Protein AF-A0A5C6M1Y0-F1 (afdb_monomer)

pLDDT: mean 71.86, std 9.77, range [51.16, 90.88]

Secondary structure (DSSP, 8-state):
-HHHHHHHHHHHHHHHHS-S-HHHHHHHHHHHHHHHHHHHHHHHHHHHHHHHHHHHHHHTTSHHHHHHHHHHHHHHHHHHHHHHH--HHHHHHHHHHHHHHHHHHHHHHHHH-EEETTEEEEEEETTEEE-HHHH--

InterPro domains:
  IPR001182 Probable peptidoglycan glycosyltransferase FtsW/RodA [PF01098] (35-137)
  IPR001182 Probable peptidoglycan glycosyltransferase FtsW/RodA [PTHR30474] (39-137)

Mean predicted aligned error: 15.36 Å

Sequence (137 aa):
MESRAEIDALKNVSRHLDGPPSSRMEDEIFSRKPVYTIALLVMMGFLLVSGAFNIYSASGGDSIFTSHMKHMCLGLMAFFMLSMVVQPKHLNASTYWLYGAICILLVTVLVIGHIGGGSRRWITFGPLNGQPSELAK

Structure (mmCIF, N/CA/C/O backbone):
data_AF-A0A5C6M1Y0-F1
#
_entry.id   AF-A0A5C6M1Y0-F1
#
loop_
_atom_site.group_PDB
_atom_site.id
_atom_site.type_symbol
_atom_site.label_atom_id
_atom_site.label_alt_id
_atom_site.label_comp_id
_atom_site.label_asym_id
_atom_site.label_entity_id
_atom_site.label_seq_id
_atom_site.pdbx_PDB_ins_code
_atom_site.Cartn_x
_atom_site.Cartn_y
_atom_site.Cartn_z
_atom_site.occupancy
_atom_site.B_iso_or_equiv
_atom_site.auth_seq_id
_atom_site.auth_comp_id
_atom_site.auth_asym_id
_atom_site.auth_atom_id
_atom_site.pdbx_PDB_model_num
ATOM 1 N N . MET A 1 1 ? -15.225 -8.479 68.325 1.00 61.47 1 MET A N 1
ATOM 2 C CA . MET A 1 1 ? -14.490 -7.397 67.625 1.00 61.47 1 MET A CA 1
ATOM 3 C C . MET A 1 1 ? -13.468 -7.950 66.632 1.00 61.47 1 MET A C 1
ATOM 5 O O . MET A 1 1 ? -13.290 -7.332 65.594 1.00 61.47 1 MET A O 1
ATOM 9 N N . GLU A 1 2 ? -12.885 -9.129 66.879 1.00 65.38 2 GLU A N 1
ATOM 10 C CA . GLU A 1 2 ? -11.884 -9.772 66.001 1.00 65.38 2 GLU A CA 1
ATOM 11 C C . GLU A 1 2 ? -12.388 -10.102 64.586 1.00 65.38 2 GLU A C 1
ATOM 13 O O . GLU A 1 2 ? -11.687 -9.847 63.614 1.00 65.38 2 GLU A O 1
ATOM 18 N N . SER A 1 3 ? -13.649 -10.526 64.441 1.00 78.62 3 SER A N 1
ATOM 19 C CA . SER A 1 3 ? -14.235 -10.872 63.133 1.00 78.62 3 SER A CA 1
ATOM 20 C C . SER A 1 3 ? -14.212 -9.728 62.102 1.00 78.62 3 SER A C 1
ATOM 22 O O . SER A 1 3 ? -14.092 -9.983 60.908 1.00 78.62 3 SER A O 1
ATOM 24 N N . ARG A 1 4 ? -14.279 -8.457 62.529 1.00 82.06 4 ARG A N 1
ATOM 25 C CA . ARG A 1 4 ? -14.207 -7.318 61.594 1.00 82.06 4 ARG A CA 1
ATOM 26 C C . ARG A 1 4 ? -12.781 -7.047 61.110 1.00 82.06 4 ARG A C 1
ATOM 28 O O . ARG A 1 4 ? -12.605 -6.732 59.940 1.00 82.06 4 ARG A O 1
ATOM 35 N N . ALA A 1 5 ? -11.788 -7.216 61.982 1.00 85.62 5 ALA A N 1
ATOM 36 C CA . ALA A 1 5 ? -10.380 -7.055 61.623 1.00 85.62 5 ALA A CA 1
ATOM 37 C C . ALA A 1 5 ? -9.918 -8.143 60.641 1.00 85.62 5 ALA A C 1
ATOM 39 O O . ALA A 1 5 ? -9.173 -7.859 59.707 1.00 85.62 5 ALA A O 1
ATOM 40 N N . GLU A 1 6 ? -10.414 -9.368 60.808 1.00 84.62 6 GLU A N 1
ATOM 41 C CA . GLU A 1 6 ? -10.124 -10.478 59.901 1.00 84.62 6 GLU A CA 1
ATOM 42 C C . GLU A 1 6 ? -10.764 -10.270 58.518 1.00 84.62 6 GLU A C 1
ATOM 44 O O . GLU A 1 6 ? -10.108 -10.444 57.494 1.00 84.62 6 GLU A O 1
ATOM 49 N N . ILE A 1 7 ? -12.013 -9.793 58.470 1.00 84.31 7 ILE A N 1
ATOM 50 C CA . ILE A 1 7 ? -12.701 -9.468 57.209 1.00 84.31 7 ILE A CA 1
ATOM 51 C C . ILE A 1 7 ? -11.989 -8.338 56.451 1.00 84.31 7 ILE A C 1
ATOM 53 O O . ILE A 1 7 ? -11.862 -8.406 55.225 1.00 84.31 7 ILE A O 1
ATOM 57 N N . ASP A 1 8 ? -11.500 -7.316 57.153 1.00 88.75 8 ASP A N 1
ATOM 58 C CA . ASP A 1 8 ? -10.752 -6.225 56.523 1.00 88.75 8 ASP A CA 1
ATOM 59 C C . ASP A 1 8 ? -9.370 -6.681 56.036 1.00 88.75 8 ASP A C 1
ATOM 61 O O . ASP A 1 8 ? -8.943 -6.286 54.946 1.00 88.75 8 ASP A O 1
ATOM 65 N N . ALA A 1 9 ? -8.706 -7.581 56.769 1.00 86.75 9 ALA A N 1
ATOM 66 C CA . ALA A 1 9 ? -7.466 -8.212 56.323 1.00 86.75 9 ALA A CA 1
ATOM 67 C C . ALA A 1 9 ? -7.687 -9.041 55.046 1.00 86.75 9 ALA A C 1
ATOM 69 O O . ALA A 1 9 ? -6.939 -8.892 54.079 1.00 86.75 9 ALA A O 1
ATOM 70 N N . LEU A 1 10 ? -8.761 -9.836 54.990 1.00 82.31 10 LEU A N 1
ATOM 71 C CA . LEU A 1 10 ? -9.116 -10.635 53.814 1.00 82.31 10 LEU A CA 1
ATOM 72 C C . LEU A 1 10 ? -9.464 -9.767 52.599 1.00 82.31 10 LEU A C 1
ATOM 74 O O . LEU A 1 10 ? -9.024 -10.068 51.491 1.00 82.31 10 LEU A O 1
ATOM 78 N N . LYS A 1 11 ? -10.180 -8.651 52.784 1.00 81.50 11 LYS A N 1
ATOM 79 C CA . LYS A 1 11 ? -10.458 -7.691 51.700 1.00 81.50 11 LYS A CA 1
ATOM 80 C C . LYS A 1 11 ? -9.201 -7.015 51.169 1.00 81.50 11 LYS A C 1
ATOM 82 O O . LYS A 1 11 ? -9.123 -6.739 49.974 1.00 81.50 11 LYS A O 1
ATOM 87 N N . ASN A 1 12 ? -8.241 -6.711 52.036 1.00 84.62 12 ASN A N 1
ATOM 88 C CA . ASN A 1 12 ? -6.993 -6.078 51.622 1.00 84.62 12 ASN A CA 1
ATOM 89 C C . ASN A 1 12 ? -6.091 -7.050 50.844 1.00 84.62 12 ASN A C 1
ATOM 91 O O . ASN A 1 12 ? -5.465 -6.654 49.861 1.00 84.62 12 ASN A O 1
ATOM 95 N N . VAL A 1 13 ? -6.079 -8.326 51.248 1.00 80.38 13 VAL A N 1
ATOM 96 C CA . VAL A 1 13 ? -5.369 -9.405 50.547 1.00 80.38 13 VAL A CA 1
ATOM 97 C C . VAL A 1 13 ? -6.033 -9.722 49.205 1.00 80.38 13 VAL A C 1
ATOM 99 O O . VAL A 1 13 ? -5.331 -9.771 48.200 1.00 80.38 13 VAL A O 1
ATOM 102 N N . SER A 1 14 ? -7.367 -9.848 49.142 1.00 80.25 14 SER A N 1
ATOM 103 C CA . SER A 1 14 ? -8.081 -10.063 47.868 1.00 80.25 14 SER A CA 1
ATOM 104 C C . SER A 1 14 ? -7.796 -8.938 46.878 1.00 80.25 14 SER A C 1
ATOM 106 O O . SER A 1 14 ? -7.465 -9.215 45.735 1.00 80.25 14 SER A O 1
ATOM 108 N N . ARG A 1 15 ? -7.796 -7.679 47.330 1.00 77.19 15 ARG A N 1
ATOM 109 C CA . ARG A 1 15 ? -7.513 -6.519 46.472 1.00 77.19 15 ARG A CA 1
ATOM 110 C C . ARG A 1 15 ? -6.082 -6.493 45.914 1.00 77.19 15 ARG A C 1
ATOM 112 O O . ARG A 1 15 ? -5.844 -5.815 44.925 1.00 77.19 15 ARG A O 1
ATOM 119 N N . HIS A 1 16 ? -5.136 -7.185 46.552 1.00 73.81 16 HIS A N 1
ATOM 120 C CA . HIS A 1 16 ? -3.772 -7.363 46.037 1.00 73.81 16 HIS A CA 1
ATOM 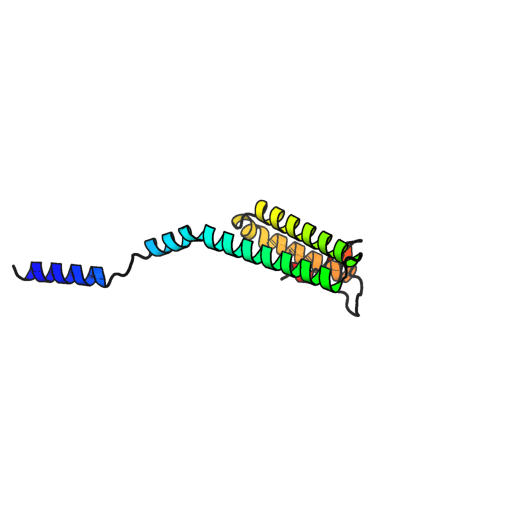121 C C . HIS A 1 16 ? -3.641 -8.566 45.089 1.00 73.81 16 HIS A C 1
ATOM 123 O O . HIS A 1 16 ? -2.722 -8.588 44.274 1.00 73.81 16 HIS A O 1
ATOM 129 N N . LEU A 1 17 ? -4.526 -9.563 45.207 1.00 75.00 17 LEU A N 1
ATOM 130 C CA . LEU A 1 17 ? -4.586 -10.731 44.318 1.00 75.00 17 LEU A CA 1
ATOM 131 C C . LEU A 1 17 ? -5.401 -10.450 43.052 1.00 75.00 17 LEU A C 1
ATOM 133 O O . LEU A 1 17 ? -5.121 -11.018 41.996 1.00 75.00 17 LEU A O 1
ATOM 137 N N . ASP A 1 18 ? -6.372 -9.545 43.152 1.00 77.25 18 ASP A N 1
ATOM 138 C CA . ASP A 1 18 ? -7.074 -8.965 42.021 1.00 77.25 18 ASP A CA 1
ATOM 139 C C . ASP A 1 18 ? -6.084 -8.048 41.286 1.00 77.25 18 ASP A C 1
ATOM 141 O O . ASP A 1 18 ? -5.865 -6.894 41.659 1.00 77.25 18 ASP A O 1
ATOM 145 N N . GLY A 1 19 ? -5.413 -8.600 40.270 1.00 71.94 19 GLY A N 1
ATOM 146 C CA . GLY A 1 19 ? -4.530 -7.855 39.372 1.00 71.94 19 GLY A CA 1
ATOM 147 C C . GLY A 1 19 ? -5.225 -6.639 38.735 1.00 71.94 19 GLY A C 1
ATOM 148 O O . GLY A 1 19 ? -6.426 -6.427 38.919 1.00 71.94 19 GLY A O 1
ATOM 149 N N . PRO A 1 20 ? -4.494 -5.804 37.972 1.00 72.50 20 PRO A N 1
ATOM 150 C CA . PRO A 1 20 ? -5.079 -4.610 37.373 1.00 72.50 20 PRO A CA 1
ATOM 151 C C . PRO A 1 20 ? -6.355 -4.978 36.598 1.00 72.50 20 PRO A C 1
ATOM 153 O O . PRO A 1 20 ? -6.352 -5.968 35.861 1.00 72.50 20 PRO A O 1
ATOM 156 N N . PRO A 1 21 ? -7.449 -4.212 36.767 1.00 77.81 21 PRO A N 1
ATOM 157 C CA . PRO A 1 21 ? -8.726 -4.546 36.154 1.00 77.81 21 PRO A CA 1
ATOM 158 C C . PRO A 1 21 ? -8.545 -4.671 34.641 1.00 77.81 21 PRO A C 1
ATOM 160 O O . PRO A 1 21 ? -7.908 -3.815 34.024 1.00 77.81 21 PRO A O 1
ATOM 163 N N . SER A 1 22 ? -9.088 -5.737 34.049 1.00 77.19 22 SER A N 1
ATOM 164 C CA . SER A 1 22 ? -8.912 -6.070 32.627 1.00 77.19 22 SER A CA 1
ATOM 165 C C . SER A 1 22 ? -9.249 -4.907 31.689 1.00 77.19 22 SER A C 1
ATOM 167 O O . SER A 1 22 ? -8.549 -4.706 30.700 1.00 77.19 22 SER A O 1
ATOM 169 N N . SER A 1 23 ? -10.230 -4.074 32.049 1.00 76.25 23 SER A N 1
ATOM 170 C CA . SER A 1 23 ? -10.599 -2.855 31.318 1.00 76.25 23 SER A CA 1
ATOM 171 C C . SER A 1 23 ? -9.438 -1.864 31.157 1.00 76.25 23 SER A C 1
ATOM 173 O O . SER A 1 23 ? -9.272 -1.262 30.104 1.00 76.25 23 SER A O 1
ATOM 175 N N . ARG A 1 24 ? -8.566 -1.745 32.166 1.00 75.81 24 ARG A N 1
ATOM 176 C CA . ARG A 1 24 ? -7.414 -0.832 32.147 1.00 75.81 24 ARG A CA 1
ATOM 177 C C . ARG A 1 24 ? -6.343 -1.275 31.146 1.00 75.81 24 ARG A C 1
ATOM 179 O O . ARG A 1 24 ? -5.619 -0.436 30.619 1.00 75.81 24 ARG A O 1
ATOM 186 N N . MET A 1 25 ? -6.250 -2.579 30.872 1.00 71.62 25 MET A N 1
ATOM 187 C CA . MET A 1 25 ? -5.353 -3.115 29.843 1.00 71.62 25 MET A CA 1
ATOM 188 C C . MET A 1 25 ? -5.884 -2.839 28.432 1.00 71.62 25 MET A C 1
ATOM 190 O O . MET A 1 25 ? -5.107 -2.492 27.544 1.00 71.62 25 MET A O 1
ATOM 194 N N . GLU A 1 26 ? -7.199 -2.943 28.222 1.00 73.69 26 GLU A N 1
ATOM 195 C CA . GLU A 1 26 ? -7.833 -2.601 26.941 1.00 73.69 26 GLU A CA 1
ATOM 196 C C . GLU A 1 26 ? -7.629 -1.117 26.594 1.00 73.69 26 GLU A C 1
ATOM 198 O O . GLU A 1 26 ? -7.300 -0.790 25.448 1.00 73.69 26 GLU A O 1
ATOM 203 N N . ASP A 1 27 ? -7.716 -0.238 27.597 1.00 73.38 27 ASP A N 1
ATOM 204 C CA . ASP A 1 27 ? -7.481 1.201 27.459 1.00 73.38 27 ASP A CA 1
ATOM 205 C C . ASP A 1 27 ? -6.025 1.527 27.090 1.00 73.38 27 ASP A C 1
ATOM 207 O O . ASP A 1 27 ? -5.776 2.352 26.207 1.00 73.38 27 ASP A O 1
ATOM 211 N N . GLU A 1 28 ? -5.043 0.860 27.708 1.00 71.62 28 GLU A N 1
ATOM 212 C CA . GLU A 1 28 ? -3.629 1.045 27.354 1.00 71.62 28 GLU A CA 1
ATOM 213 C C . GLU A 1 28 ? -3.322 0.579 25.927 1.00 71.62 28 GLU A C 1
ATOM 215 O O . GLU A 1 28 ? -2.618 1.271 25.183 1.00 71.62 28 GLU A O 1
ATOM 220 N N . ILE A 1 29 ? -3.873 -0.566 25.514 1.00 68.56 29 ILE A N 1
ATOM 221 C CA . ILE 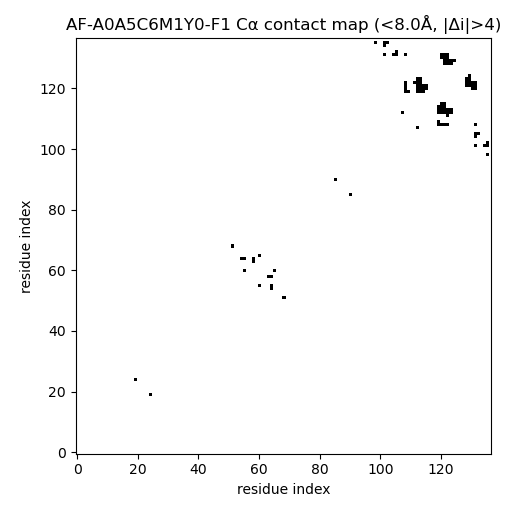A 1 29 ? -3.704 -1.090 24.154 1.00 68.56 29 ILE A CA 1
ATOM 222 C C . ILE A 1 29 ? -4.339 -0.133 23.140 1.00 68.56 29 ILE A C 1
ATOM 224 O O . ILE A 1 29 ? -3.724 0.178 22.117 1.00 68.56 29 ILE A O 1
ATOM 228 N N . PHE A 1 30 ? -5.547 0.368 23.416 1.00 67.00 30 PHE A N 1
ATOM 229 C CA . PHE A 1 30 ? -6.244 1.303 22.535 1.00 67.00 30 PHE A CA 1
ATOM 230 C C . PHE A 1 30 ? -5.524 2.654 22.442 1.00 67.00 30 PHE A C 1
ATOM 232 O O . PHE A 1 30 ? -5.364 3.189 21.344 1.00 67.00 30 PHE A O 1
ATOM 239 N N . SER A 1 31 ? -5.015 3.155 23.567 1.00 72.69 31 SER A N 1
ATOM 240 C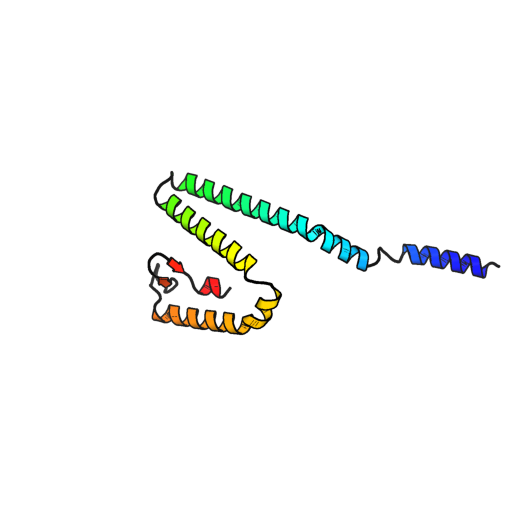 CA . SER A 1 31 ? -4.258 4.407 23.658 1.00 72.69 31 SER A CA 1
ATOM 241 C C . SER A 1 31 ? -2.931 4.359 22.885 1.00 72.69 31 SER A C 1
ATOM 243 O O . SER A 1 31 ? -2.509 5.360 22.305 1.00 72.69 31 SER A O 1
ATOM 245 N N . ARG A 1 32 ? -2.289 3.184 22.780 1.00 70.75 32 ARG A N 1
ATOM 246 C CA . ARG A 1 32 ? -1.021 3.005 22.043 1.00 70.75 32 ARG A CA 1
ATOM 247 C C . ARG A 1 32 ? -1.174 2.694 20.550 1.00 70.75 32 ARG A C 1
ATOM 249 O O . ARG A 1 32 ? -0.176 2.742 19.830 1.00 70.75 32 ARG A O 1
ATOM 256 N N . LYS A 1 33 ? -2.390 2.446 20.044 1.00 70.88 33 LYS A N 1
ATOM 257 C CA . LYS A 1 33 ? -2.669 2.251 18.602 1.00 70.88 33 LYS A CA 1
ATOM 258 C C . LYS A 1 33 ? -2.005 3.281 17.668 1.00 70.88 33 LYS A C 1
ATOM 260 O O . LYS A 1 33 ? -1.421 2.848 16.668 1.00 70.88 33 LYS A O 1
ATOM 265 N N . PRO A 1 34 ? -2.027 4.603 17.944 1.00 77.88 34 PRO A N 1
ATOM 266 C CA . PRO A 1 34 ? -1.352 5.577 17.085 1.00 77.88 34 PRO A CA 1
ATOM 267 C C . PRO A 1 34 ? 0.170 5.388 17.046 1.00 77.88 34 PRO A C 1
ATOM 269 O O . PRO A 1 34 ? 0.765 5.531 15.983 1.00 77.88 34 PRO A O 1
ATOM 272 N N . VAL A 1 35 ? 0.802 4.993 18.156 1.00 82.38 35 VAL A N 1
ATOM 273 C CA . VAL A 1 35 ? 2.261 4.799 18.227 1.00 82.38 35 VAL A CA 1
ATOM 274 C C . VAL A 1 35 ? 2.703 3.630 17.349 1.00 82.38 35 VAL A C 1
ATOM 276 O O . VAL A 1 35 ? 3.639 3.775 16.565 1.00 82.38 35 VAL A O 1
ATOM 279 N N . TYR A 1 36 ? 2.001 2.495 17.415 1.00 80.69 36 TYR A N 1
ATOM 280 C CA . TYR A 1 36 ? 2.297 1.347 16.552 1.00 80.69 36 TYR A CA 1
ATOM 281 C C . TYR A 1 36 ? 2.056 1.662 15.074 1.00 80.69 36 TYR A C 1
ATOM 283 O O . TYR A 1 36 ? 2.850 1.274 14.223 1.00 80.69 36 TYR A O 1
ATOM 291 N N . THR A 1 37 ? 1.000 2.418 14.768 1.00 82.00 37 THR A N 1
ATOM 292 C CA . THR A 1 37 ? 0.696 2.840 13.394 1.00 82.00 37 THR A CA 1
ATOM 293 C C . THR A 1 37 ? 1.811 3.720 12.827 1.00 82.00 37 THR A C 1
ATOM 295 O O . THR A 1 37 ? 2.291 3.476 11.722 1.00 82.00 37 THR A O 1
ATOM 298 N N . ILE A 1 38 ? 2.278 4.705 13.599 1.00 85.50 38 ILE A N 1
ATOM 299 C CA . ILE A 1 38 ? 3.383 5.586 13.199 1.00 85.50 38 ILE A CA 1
ATOM 300 C C . ILE A 1 38 ? 4.678 4.783 13.028 1.00 85.50 38 ILE A C 1
ATOM 302 O O . ILE A 1 38 ? 5.365 4.949 12.022 1.00 85.50 38 ILE A O 1
ATOM 306 N N . ALA A 1 39 ? 4.991 3.871 13.953 1.00 87.19 39 ALA A N 1
ATOM 307 C CA . ALA A 1 39 ? 6.182 3.027 13.863 1.00 87.19 39 ALA A CA 1
ATOM 308 C C . ALA A 1 39 ? 6.194 2.158 12.591 1.00 87.19 39 ALA A C 1
ATOM 310 O O . ALA A 1 39 ? 7.215 2.080 11.906 1.00 87.19 39 ALA A O 1
ATOM 311 N N . LEU A 1 40 ? 5.053 1.558 12.231 1.00 85.12 40 LEU A N 1
ATOM 312 C CA . LEU A 1 40 ? 4.913 0.764 11.007 1.00 85.12 40 LEU A CA 1
ATOM 313 C C . LEU A 1 40 ? 5.084 1.614 9.741 1.00 85.12 40 LEU A C 1
ATOM 315 O O . LEU A 1 40 ? 5.771 1.190 8.814 1.00 85.12 40 LEU A O 1
ATOM 319 N N . LEU A 1 41 ? 4.512 2.822 9.705 1.00 86.19 41 LEU A N 1
ATOM 320 C CA . LEU A 1 41 ? 4.671 3.739 8.571 1.00 86.19 41 LEU A CA 1
ATOM 321 C C . LEU A 1 41 ? 6.126 4.188 8.392 1.00 86.19 41 LEU A C 1
ATOM 323 O O . LEU A 1 41 ? 6.612 4.259 7.264 1.00 86.19 41 LEU A O 1
ATOM 327 N N . VAL A 1 42 ? 6.842 4.439 9.491 1.00 88.88 42 VAL A N 1
ATOM 328 C CA . VAL A 1 42 ? 8.269 4.788 9.455 1.00 88.88 42 VAL A CA 1
ATOM 329 C C . VAL A 1 42 ? 9.107 3.622 8.928 1.00 88.88 42 VAL A C 1
ATOM 331 O O . VAL A 1 42 ? 9.935 3.827 8.040 1.00 88.88 42 VAL A O 1
ATOM 334 N N . MET A 1 43 ? 8.871 2.392 9.403 1.00 87.00 43 MET A N 1
ATOM 335 C CA . MET A 1 43 ? 9.552 1.206 8.867 1.00 87.00 43 MET A CA 1
ATOM 336 C C . MET A 1 43 ? 9.260 0.996 7.379 1.00 87.00 43 MET A C 1
ATOM 338 O O . MET A 1 43 ? 10.182 0.726 6.610 1.00 87.00 43 MET A O 1
ATOM 342 N N . MET A 1 44 ? 8.004 1.158 6.957 1.00 86.69 44 MET A N 1
ATOM 343 C CA . MET A 1 44 ? 7.614 1.066 5.549 1.00 86.69 44 MET A CA 1
ATOM 344 C C . MET A 1 44 ? 8.383 2.085 4.699 1.00 86.69 44 MET A C 1
ATOM 346 O O . MET A 1 44 ? 8.984 1.720 3.691 1.00 86.69 44 MET A O 1
ATOM 350 N N . GLY A 1 45 ? 8.421 3.352 5.124 1.00 87.06 45 GLY A N 1
ATOM 351 C CA . GLY A 1 45 ? 9.170 4.401 4.431 1.00 87.06 45 GLY A CA 1
ATOM 352 C C . GLY A 1 45 ? 10.661 4.079 4.319 1.00 87.06 45 GLY A C 1
ATOM 353 O O . GLY A 1 45 ? 11.247 4.225 3.247 1.00 87.06 45 GLY A O 1
ATOM 354 N N . PHE A 1 46 ? 11.265 3.562 5.390 1.00 90.88 46 PHE A N 1
ATOM 355 C CA . PHE A 1 46 ? 12.666 3.143 5.389 1.00 90.88 46 PHE A CA 1
ATOM 356 C C . PHE A 1 46 ? 12.946 2.012 4.385 1.00 90.88 46 PHE A C 1
ATOM 358 O O . PHE A 1 46 ? 13.931 2.063 3.643 1.00 90.88 46 PHE A O 1
ATOM 365 N N . LEU A 1 47 ? 12.069 1.007 4.309 1.00 87.94 47 LEU A N 1
ATOM 366 C CA . LEU A 1 47 ? 12.187 -0.091 3.344 1.00 87.94 47 LEU A CA 1
ATOM 367 C C . LEU A 1 47 ? 12.042 0.394 1.895 1.00 87.94 47 LEU A C 1
ATOM 369 O O . LEU A 1 47 ? 12.793 -0.042 1.026 1.00 87.94 47 LEU A O 1
ATOM 373 N N . LEU A 1 48 ? 11.132 1.336 1.633 1.00 86.06 48 LEU A N 1
ATOM 374 C CA . LEU A 1 48 ? 10.961 1.917 0.297 1.00 86.06 48 LEU A CA 1
ATOM 375 C C . LEU A 1 48 ? 12.203 2.700 -0.146 1.00 86.06 48 LEU A C 1
ATOM 377 O O . LEU A 1 48 ? 12.670 2.530 -1.270 1.00 86.06 48 LEU A O 1
ATOM 381 N N . VAL A 1 49 ? 12.769 3.525 0.739 1.00 86.19 49 VAL A N 1
ATOM 382 C CA . VAL A 1 49 ? 13.969 4.320 0.433 1.00 86.19 49 VAL A CA 1
ATOM 383 C C . VAL A 1 49 ? 15.192 3.424 0.245 1.00 86.19 49 VAL A C 1
ATOM 385 O O . VAL A 1 49 ? 15.926 3.590 -0.728 1.00 86.19 49 VAL A O 1
ATOM 388 N N . SER A 1 50 ? 15.402 2.447 1.129 1.00 85.25 50 SER A N 1
ATOM 389 C CA . SER A 1 50 ? 16.518 1.500 0.997 1.00 85.25 50 SER A CA 1
ATOM 390 C C . SER A 1 50 ? 16.391 0.623 -0.256 1.00 85.25 50 SER A C 1
ATOM 392 O O . SER A 1 50 ? 17.383 0.410 -0.953 1.00 85.25 50 SER A O 1
ATOM 394 N N . GLY A 1 51 ? 15.178 0.190 -0.611 1.00 80.19 51 GLY A N 1
ATOM 395 C CA . GLY A 1 51 ? 14.903 -0.517 -1.863 1.00 80.19 51 GLY A CA 1
ATOM 396 C C . GLY A 1 51 ? 15.172 0.339 -3.104 1.00 80.19 51 GLY A C 1
ATOM 397 O O . GLY A 1 51 ? 15.837 -0.119 -4.035 1.00 80.19 51 GLY A O 1
ATOM 398 N N . ALA A 1 52 ? 14.733 1.601 -3.104 1.00 80.00 52 ALA A N 1
ATOM 399 C CA . ALA A 1 52 ? 15.003 2.539 -4.193 1.00 80.00 52 ALA A CA 1
ATOM 400 C C . ALA A 1 52 ? 16.507 2.814 -4.357 1.00 80.00 52 ALA A C 1
ATOM 402 O O . ALA A 1 52 ? 17.003 2.851 -5.483 1.00 80.00 52 ALA A O 1
ATOM 403 N N . PHE A 1 53 ? 17.244 2.941 -3.250 1.00 82.12 53 PHE A N 1
ATOM 404 C CA . PHE A 1 53 ? 18.697 3.108 -3.264 1.00 82.12 53 PHE A CA 1
ATOM 405 C C . PHE A 1 53 ? 19.415 1.874 -3.825 1.00 82.12 53 PHE A C 1
ATOM 407 O O . PHE A 1 53 ? 20.341 2.004 -4.622 1.00 82.12 53 PHE A O 1
ATOM 414 N N . ASN A 1 54 ? 18.956 0.672 -3.469 1.00 82.81 54 ASN A N 1
ATOM 415 C CA . ASN A 1 54 ? 19.509 -0.575 -3.992 1.00 82.81 54 ASN A CA 1
ATOM 416 C C . ASN A 1 54 ? 19.318 -0.684 -5.516 1.00 82.81 54 ASN A C 1
ATOM 418 O O . ASN A 1 54 ? 20.261 -0.979 -6.245 1.00 82.81 54 ASN A O 1
ATOM 422 N N . ILE A 1 55 ? 18.126 -0.351 -6.022 1.00 77.81 55 ILE A N 1
ATOM 423 C CA . ILE A 1 55 ? 17.847 -0.345 -7.468 1.00 77.81 55 ILE A CA 1
ATOM 424 C C . ILE A 1 55 ? 18.653 0.742 -8.184 1.00 77.81 55 ILE A C 1
ATOM 426 O O . ILE A 1 55 ? 19.175 0.492 -9.268 1.00 77.81 55 ILE A O 1
ATOM 430 N N . TYR A 1 56 ? 18.785 1.932 -7.593 1.00 77.56 56 TYR A N 1
ATOM 431 C CA . TYR A 1 56 ? 19.631 2.994 -8.142 1.00 77.56 56 TYR A CA 1
ATOM 432 C C . TYR A 1 56 ? 21.091 2.537 -8.269 1.00 77.56 56 TYR A C 1
ATOM 434 O O . TYR A 1 56 ? 21.703 2.716 -9.319 1.00 77.56 56 TYR A O 1
ATOM 442 N N . SER A 1 57 ? 21.612 1.876 -7.232 1.00 75.50 57 SER A N 1
ATOM 443 C CA . SER A 1 57 ? 22.962 1.307 -7.213 1.00 75.50 57 SER A CA 1
ATOM 444 C C . SER A 1 57 ? 23.146 0.208 -8.269 1.00 75.50 57 SER A C 1
ATOM 446 O O . SER A 1 57 ? 24.136 0.204 -8.994 1.00 75.50 57 SER A O 1
ATOM 448 N N . ALA A 1 58 ? 22.169 -0.693 -8.413 1.00 70.94 58 ALA A N 1
ATOM 449 C CA . ALA A 1 58 ? 22.235 -1.811 -9.355 1.00 70.94 58 ALA A CA 1
ATOM 450 C C . ALA A 1 58 ? 22.015 -1.404 -10.824 1.00 70.94 58 ALA A C 1
ATOM 452 O O . ALA A 1 58 ? 22.557 -2.038 -11.725 1.00 70.94 58 ALA A O 1
ATOM 453 N N . SER A 1 59 ? 21.203 -0.373 -11.076 1.00 69.38 59 SER A N 1
ATOM 454 C CA . SER A 1 59 ? 20.816 0.057 -12.426 1.00 69.38 59 SER A CA 1
ATOM 455 C C . SER A 1 59 ? 21.622 1.250 -12.948 1.00 69.38 59 SER A C 1
ATOM 457 O O . SER A 1 59 ? 21.457 1.601 -14.113 1.00 69.38 59 SER A O 1
ATOM 459 N N . GLY A 1 60 ? 22.414 1.932 -12.116 1.00 64.81 60 GLY A N 1
ATOM 460 C CA . GLY A 1 60 ? 23.220 3.086 -12.535 1.00 64.81 60 GLY A CA 1
ATOM 461 C C . GLY A 1 60 ? 22.426 4.297 -13.055 1.00 64.81 60 GLY A C 1
ATOM 462 O O . GLY A 1 60 ? 23.015 5.179 -13.670 1.00 64.81 60 GLY A O 1
ATOM 463 N N . GLY A 1 61 ? 21.106 4.356 -12.827 1.00 61.19 61 GLY A N 1
ATOM 464 C CA . GLY A 1 61 ? 20.236 5.452 -13.287 1.00 61.19 61 GLY A CA 1
ATOM 465 C C . GLY A 1 61 ? 19.559 5.256 -14.653 1.00 61.19 61 GLY A C 1
ATOM 466 O O . GLY A 1 61 ? 18.936 6.191 -15.152 1.00 61.19 61 GLY A O 1
ATOM 467 N N . ASP A 1 62 ? 19.636 4.062 -15.244 1.00 74.00 62 ASP A N 1
ATOM 468 C CA . ASP A 1 62 ? 19.044 3.758 -16.554 1.00 74.00 62 ASP A CA 1
ATOM 469 C C . ASP A 1 62 ? 17.500 3.669 -16.568 1.00 74.00 62 ASP A C 1
ATOM 471 O O . ASP A 1 62 ? 16.812 3.776 -15.548 1.00 74.00 62 ASP A O 1
ATOM 475 N N . SER A 1 63 ? 16.927 3.427 -17.756 1.00 68.12 63 SER A N 1
ATOM 476 C CA . SER A 1 63 ? 15.477 3.275 -18.000 1.00 68.12 63 SER A CA 1
ATOM 477 C C . SER A 1 63 ? 14.746 2.350 -17.005 1.00 68.12 63 SER A C 1
ATOM 479 O O . SER A 1 63 ? 13.586 2.603 -16.660 1.00 68.12 63 SER A O 1
ATOM 481 N N . ILE A 1 64 ? 15.435 1.338 -16.473 1.00 70.94 64 ILE A N 1
ATOM 482 C CA . ILE A 1 64 ? 14.939 0.397 -15.461 1.00 70.94 64 ILE A CA 1
ATOM 483 C C . ILE A 1 64 ? 14.588 1.125 -14.153 1.00 70.94 64 ILE A C 1
ATOM 485 O O . ILE A 1 64 ? 13.498 0.918 -13.616 1.00 70.94 64 ILE A O 1
ATOM 489 N N . PHE A 1 65 ? 1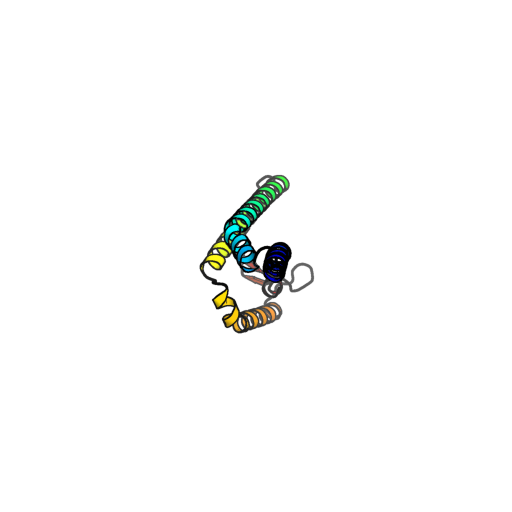5.427 2.053 -13.684 1.00 73.81 65 PHE A N 1
ATOM 490 C CA . PHE A 1 65 ? 15.160 2.855 -12.485 1.00 73.81 65 PHE A CA 1
ATOM 491 C C . PHE A 1 65 ? 13.895 3.710 -12.639 1.00 73.81 65 PHE A C 1
ATOM 493 O O . PHE A 1 65 ? 13.050 3.744 -11.743 1.00 73.81 65 PHE A O 1
ATOM 500 N N . THR A 1 66 ? 13.707 4.345 -13.802 1.00 72.81 66 THR A N 1
ATOM 501 C CA . THR A 1 66 ? 12.506 5.161 -14.058 1.00 72.81 66 THR A CA 1
ATOM 502 C C . THR A 1 66 ? 11.227 4.323 -14.089 1.00 72.81 66 THR A C 1
ATOM 504 O O . THR A 1 66 ? 10.189 4.764 -13.595 1.00 72.81 66 THR A O 1
ATOM 507 N N . SER A 1 67 ? 11.296 3.097 -14.618 1.00 73.25 67 SER A N 1
ATOM 508 C CA . SER A 1 67 ? 10.180 2.150 -14.603 1.00 73.25 67 SER A CA 1
ATOM 509 C C . SER A 1 67 ? 9.867 1.688 -13.178 1.00 73.25 67 SER A C 1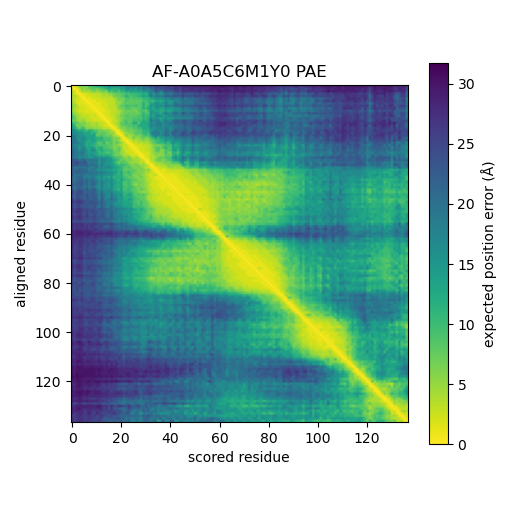
ATOM 511 O O . SER A 1 67 ? 8.710 1.719 -12.762 1.00 73.25 67 SER A O 1
ATOM 513 N N . HIS A 1 68 ? 10.883 1.345 -12.381 1.00 75.44 68 HIS A N 1
ATOM 514 C CA . HIS A 1 68 ? 10.698 0.985 -10.973 1.00 75.44 68 HIS A CA 1
ATOM 515 C C . HIS A 1 68 ? 10.081 2.122 -10.155 1.00 75.44 68 HIS A C 1
ATOM 517 O O . HIS A 1 68 ? 9.141 1.883 -9.400 1.00 75.44 68 HIS A O 1
ATOM 523 N N . MET A 1 69 ? 10.537 3.361 -10.350 1.00 77.81 69 MET A N 1
ATOM 524 C CA . MET A 1 69 ? 9.996 4.519 -9.638 1.00 77.81 69 MET A CA 1
ATOM 525 C C . MET A 1 69 ? 8.523 4.775 -9.989 1.00 77.81 69 MET A C 1
ATOM 527 O O . MET A 1 69 ? 7.719 5.074 -9.108 1.00 77.81 69 MET A O 1
ATOM 531 N N . LYS A 1 70 ? 8.140 4.598 -11.262 1.00 76.81 70 LYS A N 1
ATOM 532 C CA . LYS A 1 70 ? 6.739 4.694 -11.708 1.00 76.81 70 LYS A CA 1
ATOM 533 C C . LYS A 1 70 ? 5.859 3.632 -11.051 1.00 76.81 70 LYS A C 1
ATOM 535 O O . LYS A 1 70 ? 4.801 3.977 -10.532 1.00 76.81 70 LYS A O 1
ATOM 540 N N . HIS A 1 71 ? 6.296 2.372 -11.025 1.00 76.50 71 HIS A N 1
ATOM 541 C CA . HIS A 1 71 ? 5.551 1.295 -10.364 1.00 76.50 71 HIS A CA 1
ATOM 542 C C . HIS A 1 71 ? 5.455 1.507 -8.848 1.00 76.50 71 HIS A C 1
ATOM 544 O O . HIS A 1 71 ? 4.388 1.301 -8.275 1.00 76.50 71 HIS A O 1
ATOM 550 N N . MET A 1 72 ? 6.529 1.976 -8.206 1.00 78.19 72 MET A N 1
ATOM 551 C CA . MET A 1 72 ? 6.535 2.293 -6.776 1.00 78.19 72 MET A CA 1
ATOM 552 C C . MET A 1 72 ? 5.559 3.428 -6.448 1.00 78.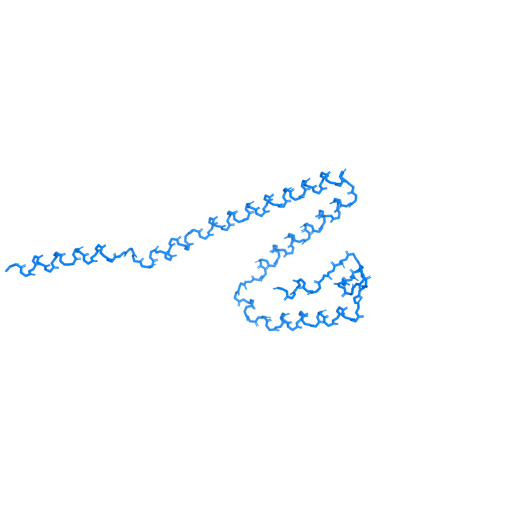19 72 MET A C 1
ATOM 554 O O . MET A 1 72 ? 4.775 3.314 -5.509 1.00 78.19 72 MET A O 1
ATOM 558 N N . CYS A 1 73 ? 5.552 4.493 -7.252 1.00 79.44 73 CYS A N 1
ATOM 559 C CA . CYS A 1 73 ? 4.620 5.608 -7.096 1.00 79.44 73 CYS A CA 1
ATOM 560 C C . CYS A 1 73 ? 3.163 5.168 -7.317 1.00 79.44 73 CYS A C 1
ATOM 562 O O . CYS A 1 73 ? 2.295 5.480 -6.503 1.00 79.44 73 CYS A O 1
ATOM 564 N N . LEU A 1 74 ? 2.899 4.380 -8.366 1.00 79.94 74 LEU A N 1
ATOM 565 C CA . LEU A 1 74 ? 1.568 3.844 -8.652 1.00 79.94 74 LEU A CA 1
ATOM 566 C C . LEU A 1 74 ? 1.065 2.940 -7.515 1.00 79.94 74 LEU A C 1
ATOM 568 O O . LEU A 1 74 ? -0.079 3.079 -7.087 1.00 79.94 74 LEU A O 1
ATOM 572 N N . GLY A 1 75 ? 1.922 2.058 -6.993 1.00 78.00 75 GLY A N 1
ATOM 573 C CA . GLY A 1 75 ? 1.602 1.186 -5.863 1.00 78.00 75 GLY A CA 1
ATOM 574 C C . GLY A 1 75 ? 1.319 1.966 -4.580 1.00 78.00 75 GLY A C 1
ATOM 575 O O . GLY A 1 75 ? 0.344 1.679 -3.891 1.00 78.00 75 GLY A O 1
ATOM 576 N N . LEU A 1 76 ? 2.112 3.001 -4.291 1.00 81.25 76 LEU A N 1
ATOM 577 C CA . LEU A 1 76 ? 1.900 3.858 -3.125 1.00 81.25 76 LEU A CA 1
ATOM 578 C C . LEU A 1 76 ? 0.591 4.652 -3.241 1.00 81.25 76 LEU A C 1
ATOM 580 O O . LEU A 1 76 ? -0.178 4.725 -2.284 1.00 81.25 76 LEU A O 1
ATOM 584 N N . MET A 1 77 ? 0.296 5.194 -4.423 1.00 79.56 77 MET A N 1
ATOM 585 C CA . MET A 1 77 ? -0.955 5.907 -4.683 1.00 79.56 77 MET A CA 1
ATOM 586 C C . MET A 1 77 ? -2.168 4.981 -4.547 1.00 79.56 77 MET A C 1
ATOM 588 O O . MET A 1 77 ? -3.149 5.352 -3.904 1.00 79.56 77 MET A O 1
ATOM 592 N N . ALA A 1 78 ? -2.084 3.760 -5.085 1.00 77.06 78 ALA A N 1
ATOM 593 C CA . ALA A 1 78 ? -3.119 2.743 -4.929 1.00 77.06 78 ALA A CA 1
ATOM 594 C C . ALA A 1 78 ? -3.315 2.350 -3.457 1.00 77.06 78 ALA A C 1
ATOM 596 O O . ALA A 1 78 ? -4.452 2.258 -3.003 1.00 77.06 78 ALA A O 1
ATOM 597 N N . PHE A 1 79 ? -2.230 2.190 -2.692 1.00 77.06 79 PHE A N 1
ATOM 598 C CA . PHE A 1 79 ? -2.285 1.896 -1.260 1.00 77.06 79 PHE A CA 1
ATOM 599 C C . PHE A 1 79 ? -3.017 2.990 -0.472 1.00 77.06 79 PHE A C 1
ATOM 601 O O . PHE A 1 79 ? -3.928 2.684 0.296 1.00 77.06 79 PHE A O 1
ATOM 608 N N . PHE A 1 80 ? -2.677 4.266 -0.684 1.00 77.62 80 PHE A N 1
ATOM 609 C CA . PHE A 1 80 ? -3.347 5.375 0.003 1.00 77.62 80 PHE A CA 1
ATOM 610 C C . PHE A 1 80 ? -4.809 5.533 -0.420 1.00 77.62 80 PHE A C 1
ATOM 612 O O . PHE A 1 80 ? -5.669 5.708 0.443 1.00 77.62 80 PHE A O 1
ATOM 619 N N . MET A 1 81 ? -5.108 5.419 -1.718 1.00 75.62 81 MET A N 1
ATOM 620 C CA . MET A 1 81 ? -6.484 5.445 -2.225 1.00 75.62 81 MET A CA 1
ATOM 621 C C . MET A 1 81 ? -7.325 4.331 -1.604 1.00 75.62 81 MET A C 1
ATOM 623 O O . MET A 1 81 ? -8.408 4.593 -1.087 1.00 75.62 81 MET A O 1
ATOM 627 N N . LEU A 1 82 ? -6.817 3.097 -1.598 1.00 73.25 82 LEU A N 1
ATOM 628 C CA . LEU A 1 82 ? -7.540 1.958 -1.045 1.00 73.25 82 LEU A CA 1
ATOM 629 C C . LEU A 1 82 ? -7.702 2.086 0.475 1.00 73.25 82 LEU A C 1
ATOM 631 O O . LEU A 1 82 ? -8.784 1.836 0.990 1.00 73.25 82 LEU A O 1
ATOM 635 N N . SER A 1 83 ? -6.671 2.554 1.181 1.00 72.88 83 SER A N 1
ATOM 636 C CA . SER A 1 83 ? -6.723 2.815 2.626 1.00 72.88 83 SER A CA 1
ATOM 637 C C . SER A 1 83 ? -7.769 3.876 3.000 1.00 72.88 83 SER A C 1
ATOM 639 O O . SER A 1 83 ? -8.457 3.741 4.009 1.00 72.88 83 SER A O 1
ATOM 641 N N . MET A 1 84 ? -7.945 4.912 2.171 1.00 70.56 84 MET A N 1
ATOM 642 C CA . MET A 1 84 ? -8.963 5.946 2.393 1.00 70.56 84 MET A CA 1
ATOM 643 C C . MET A 1 84 ? -10.381 5.494 2.027 1.00 70.56 84 MET A C 1
ATOM 645 O O . MET A 1 84 ? -11.336 5.852 2.715 1.00 70.56 84 MET A O 1
ATOM 649 N N . VAL A 1 85 ? -10.534 4.739 0.939 1.00 68.69 85 VAL A N 1
ATOM 650 C CA . VAL A 1 85 ? -11.848 4.328 0.418 1.00 68.69 85 VAL A CA 1
ATOM 651 C C . VAL A 1 85 ? -12.414 3.138 1.192 1.00 68.69 85 VAL A C 1
ATOM 653 O O . VAL A 1 85 ? -13.626 3.032 1.383 1.00 68.69 85 VAL A O 1
ATOM 656 N N . VAL A 1 86 ? -11.557 2.230 1.655 1.00 65.62 86 VAL A N 1
ATOM 657 C CA . VAL A 1 86 ? -11.984 0.945 2.198 1.00 65.62 86 VAL A CA 1
ATOM 658 C C . VAL A 1 86 ? -11.989 0.979 3.723 1.00 65.62 86 VAL A C 1
ATOM 660 O O . VAL A 1 86 ? -10.986 0.721 4.385 1.00 65.62 86 VAL A O 1
ATOM 663 N N . GLN A 1 87 ? -13.161 1.232 4.310 1.00 61.19 87 GLN A N 1
ATOM 664 C CA . GLN A 1 87 ? -13.335 1.020 5.748 1.00 61.19 87 GLN A CA 1
ATOM 665 C C . GLN A 1 87 ? -13.391 -0.494 6.042 1.00 61.19 87 GLN A C 1
ATOM 667 O O . GLN A 1 87 ? -14.148 -1.206 5.373 1.00 61.19 87 GLN A O 1
ATOM 672 N N . PRO A 1 88 ? -12.698 -1.001 7.084 1.00 59.12 88 PRO A N 1
ATOM 673 C CA . PRO A 1 88 ? -12.681 -2.426 7.451 1.00 59.12 88 PRO A CA 1
ATOM 674 C C . PRO A 1 88 ? -14.070 -3.066 7.597 1.00 59.12 88 PRO A C 1
ATOM 676 O O . PRO A 1 88 ? -14.247 -4.254 7.345 1.00 59.12 88 PRO A O 1
ATOM 679 N N . LYS A 1 89 ? -15.083 -2.270 7.961 1.00 58.62 89 LYS A N 1
ATOM 680 C CA . LYS A 1 89 ? -16.476 -2.719 8.092 1.00 58.62 89 LYS A CA 1
ATOM 681 C C . LYS A 1 89 ? -17.144 -3.046 6.747 1.00 58.62 89 LYS A C 1
ATOM 683 O O . LYS A 1 89 ? -17.996 -3.926 6.710 1.00 58.62 89 LYS A O 1
ATOM 688 N N . HIS A 1 90 ? -16.754 -2.382 5.657 1.00 58.88 90 HIS A N 1
ATOM 689 C CA . HIS A 1 90 ? -17.302 -2.622 4.315 1.00 58.88 90 HIS A CA 1
ATOM 690 C C . HIS A 1 90 ? -16.640 -3.808 3.601 1.00 58.88 90 HIS A C 1
ATOM 692 O O . HIS A 1 90 ? -17.274 -4.431 2.751 1.00 58.88 90 HIS A O 1
ATOM 698 N N . LEU A 1 91 ? -15.410 -4.174 3.985 1.00 58.78 91 LEU A N 1
ATOM 699 C CA . LEU A 1 91 ? -14.729 -5.365 3.466 1.00 58.78 91 LEU A CA 1
ATOM 700 C C . LEU A 1 91 ? -15.518 -6.642 3.764 1.00 58.78 91 LEU A C 1
ATOM 702 O O . LEU A 1 91 ? -15.772 -7.403 2.841 1.00 58.78 91 LEU A O 1
ATOM 706 N N . ASN A 1 92 ? -15.998 -6.825 5.001 1.00 59.62 92 ASN A N 1
ATOM 707 C CA . ASN A 1 92 ? -16.719 -8.041 5.406 1.00 59.62 92 ASN A CA 1
ATOM 708 C C . ASN A 1 92 ? -18.004 -8.314 4.606 1.00 59.62 92 ASN A C 1
ATOM 710 O O . ASN A 1 92 ? -18.361 -9.472 4.408 1.00 59.62 92 ASN A O 1
ATOM 714 N N . ALA A 1 93 ? -18.704 -7.271 4.152 1.00 62.25 93 ALA A N 1
ATOM 715 C CA . ALA A 1 93 ? -19.930 -7.426 3.368 1.00 62.25 93 ALA A CA 1
ATOM 716 C C . ALA A 1 93 ? -19.646 -7.691 1.877 1.00 62.25 93 ALA A C 1
ATOM 718 O O . ALA A 1 93 ? -20.404 -8.402 1.218 1.00 62.25 93 ALA A O 1
ATOM 719 N N . SER A 1 94 ? -18.541 -7.153 1.354 1.00 61.50 94 SER A N 1
ATOM 720 C CA . SER A 1 94 ? -18.162 -7.266 -0.060 1.00 61.50 94 SER A CA 1
ATOM 721 C C . SER A 1 94 ? -17.209 -8.426 -0.357 1.00 61.50 94 SER A C 1
ATOM 723 O O . SER A 1 94 ? -16.905 -8.658 -1.527 1.00 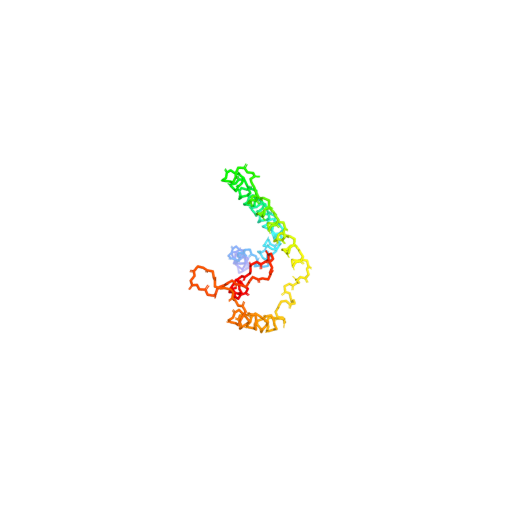61.50 94 SER A O 1
ATOM 725 N N . THR A 1 95 ? -16.769 -9.184 0.657 1.00 64.62 95 THR A N 1
ATOM 726 C CA . THR A 1 95 ? -15.845 -10.324 0.511 1.00 64.62 95 THR A CA 1
ATOM 727 C C . THR A 1 95 ? -16.308 -11.318 -0.553 1.00 64.62 95 THR A C 1
ATOM 729 O O . THR A 1 95 ? -15.510 -11.715 -1.395 1.00 64.62 95 THR A O 1
ATOM 732 N N . TYR A 1 96 ? -17.595 -11.684 -0.571 1.00 67.38 96 TYR A N 1
ATOM 733 C CA . TYR A 1 96 ? -18.123 -12.649 -1.544 1.00 67.38 96 TYR A CA 1
ATOM 734 C C . TYR A 1 96 ? -18.069 -12.130 -2.990 1.00 67.38 96 TYR A C 1
ATOM 736 O O . TYR A 1 96 ? -17.724 -12.882 -3.901 1.00 67.38 96 TYR A O 1
ATOM 744 N N . TRP A 1 97 ? -18.354 -10.842 -3.204 1.00 70.88 97 TRP A N 1
ATOM 745 C CA . TRP A 1 97 ? -18.295 -10.217 -4.530 1.00 70.88 97 TRP A CA 1
ATOM 746 C C . TRP A 1 97 ? -16.857 -10.022 -5.017 1.00 70.88 97 TRP A C 1
ATOM 748 O O . TRP A 1 97 ? -16.564 -10.303 -6.177 1.00 70.88 97 TRP A O 1
ATOM 758 N N . LEU A 1 98 ? -15.951 -9.601 -4.129 1.00 69.62 98 LEU A N 1
ATOM 759 C CA . LEU A 1 98 ? -14.515 -9.504 -4.411 1.00 69.62 98 LEU A CA 1
ATOM 760 C C . LEU A 1 98 ? -13.925 -10.872 -4.755 1.00 69.62 98 LEU A C 1
ATOM 762 O O . LEU A 1 98 ? -13.238 -11.002 -5.763 1.00 69.62 98 LEU A O 1
ATOM 766 N N . TYR A 1 99 ? -14.255 -11.901 -3.975 1.00 66.12 99 TYR A N 1
ATOM 767 C CA . TYR A 1 99 ? -13.825 -13.270 -4.235 1.00 66.12 99 TYR A CA 1
ATOM 768 C C . TYR A 1 99 ? -14.324 -13.774 -5.595 1.00 66.12 99 TYR A C 1
ATOM 770 O O . TYR A 1 99 ? -13.537 -14.276 -6.395 1.00 66.12 99 TYR A O 1
ATOM 778 N N . GLY A 1 100 ? -15.605 -13.557 -5.914 1.00 74.44 100 GLY A N 1
ATOM 779 C CA . GLY A 1 100 ? -16.164 -13.890 -7.226 1.00 74.44 100 GLY A CA 1
ATOM 780 C C . GLY A 1 100 ? -15.457 -13.164 -8.376 1.00 74.44 100 GLY A C 1
ATOM 781 O O . GLY A 1 100 ? -15.113 -13.787 -9.380 1.00 74.44 100 GLY A O 1
ATOM 782 N N . ALA A 1 101 ? -15.169 -11.870 -8.214 1.00 73.06 101 ALA A N 1
ATOM 783 C CA . ALA A 1 101 ? -14.431 -11.087 -9.202 1.00 73.06 101 ALA A CA 1
ATOM 784 C C . ALA A 1 101 ? -13.001 -11.615 -9.416 1.00 73.06 101 ALA A C 1
ATOM 786 O O . ALA A 1 101 ? -12.554 -11.734 -10.557 1.00 73.06 101 ALA A O 1
ATOM 787 N N . ILE A 1 102 ? -12.306 -11.999 -8.341 1.00 72.19 102 ILE A N 1
ATOM 788 C CA . ILE A 1 102 ? -10.970 -12.605 -8.400 1.00 72.19 102 ILE A CA 1
ATOM 789 C C . ILE A 1 102 ? -11.016 -13.962 -9.116 1.00 72.19 102 ILE A C 1
ATOM 791 O O . ILE A 1 102 ? -10.179 -14.228 -9.979 1.00 72.19 102 ILE A O 1
ATOM 795 N N . CYS A 1 103 ? -12.013 -14.805 -8.830 1.00 72.88 103 CYS A N 1
ATOM 796 C CA . CYS A 1 103 ? -12.204 -16.079 -9.527 1.00 72.88 103 CYS A CA 1
ATOM 797 C C . CYS A 1 103 ? -12.438 -15.883 -11.030 1.00 72.88 103 CYS A C 1
ATOM 799 O O . CYS A 1 103 ? -11.834 -16.582 -11.841 1.00 72.88 103 CYS A O 1
ATOM 801 N N . ILE A 1 104 ? -13.262 -14.909 -11.421 1.00 75.00 104 ILE A N 1
ATOM 802 C CA . ILE A 1 104 ? -13.504 -14.588 -12.835 1.00 75.00 104 ILE A CA 1
ATOM 803 C C . ILE A 1 104 ? -12.219 -14.077 -13.500 1.00 75.00 104 ILE A C 1
ATOM 805 O O . ILE A 1 104 ? -11.896 -14.479 -14.621 1.00 75.00 104 ILE A O 1
ATOM 809 N N . LEU A 1 105 ? -11.441 -13.242 -12.810 1.00 65.38 105 LEU A N 1
ATOM 810 C CA . LEU A 1 105 ? -10.161 -12.739 -13.307 1.00 65.38 105 LEU A CA 1
ATOM 811 C C . LEU A 1 105 ? -9.128 -13.866 -13.489 1.00 65.38 105 LEU A C 1
ATOM 813 O O . LEU A 1 105 ? -8.405 -13.886 -14.487 1.00 65.38 105 LEU A O 1
ATOM 817 N N . LEU A 1 106 ? -9.103 -14.847 -12.581 1.00 63.94 106 LEU A N 1
ATOM 818 C CA . LEU A 1 106 ? -8.305 -16.068 -12.716 1.00 63.94 106 LEU A CA 1
ATOM 819 C C . LEU A 1 106 ? -8.751 -16.907 -13.917 1.00 63.94 106 LEU A C 1
ATOM 821 O O . LEU A 1 106 ? -7.909 -17.361 -14.679 1.00 63.94 106 LEU A O 1
ATOM 825 N N . VAL A 1 107 ? -10.052 -17.078 -14.153 1.00 71.88 107 VAL A N 1
ATOM 826 C CA . VAL A 1 107 ? -10.533 -17.766 -15.366 1.00 71.88 107 VAL A CA 1
ATOM 827 C C . VAL A 1 107 ? -10.125 -16.995 -16.626 1.00 71.88 107 VAL A C 1
ATOM 829 O O . VAL A 1 107 ? -9.717 -17.584 -17.625 1.00 71.88 107 VAL A O 1
ATOM 832 N N . THR A 1 108 ? -10.140 -15.666 -16.562 1.00 65.75 108 THR A N 1
ATOM 833 C CA . THR A 1 108 ? -9.767 -14.796 -17.683 1.00 65.75 108 THR A CA 1
ATOM 834 C C . THR A 1 108 ? -8.279 -14.923 -18.041 1.00 65.75 108 THR A C 1
ATOM 836 O O . THR A 1 108 ? -7.941 -14.905 -19.228 1.00 65.75 108 THR A O 1
ATOM 839 N N . VAL A 1 109 ? -7.381 -15.159 -17.068 1.00 63.41 109 VAL A N 1
ATOM 840 C CA . VAL A 1 109 ? -5.952 -15.424 -17.361 1.00 63.41 109 VAL A CA 1
ATOM 841 C C . VAL A 1 109 ? -5.750 -16.664 -18.212 1.00 63.41 109 VAL A C 1
ATOM 843 O O . VAL A 1 109 ? -4.820 -16.713 -19.009 1.00 63.41 109 VAL A O 1
ATOM 846 N N . LEU A 1 110 ? -6.598 -17.681 -18.058 1.00 60.84 110 LEU A N 1
ATOM 847 C CA . LEU A 1 110 ? -6.442 -18.935 -18.792 1.00 60.84 110 LEU A CA 1
ATOM 848 C C . LEU A 1 110 ? -6.733 -18.741 -20.286 1.00 60.84 110 LEU A C 1
ATOM 850 O O . LEU A 1 110 ? -6.113 -19.403 -21.124 1.00 60.84 110 LEU A O 1
ATOM 854 N N . VAL A 1 111 ? -7.619 -17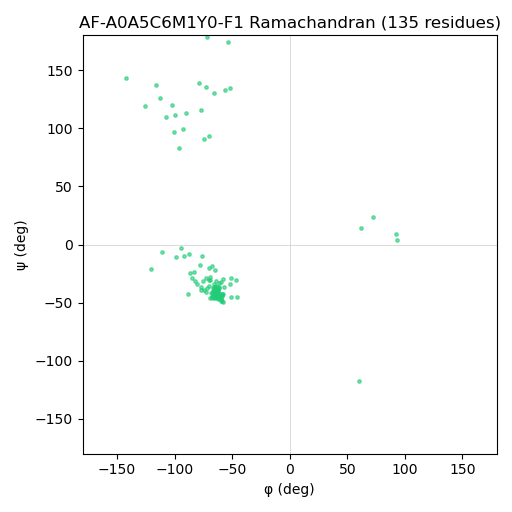.793 -20.611 1.00 64.12 111 VAL A N 1
ATOM 855 C CA . VAL A 1 111 ? -8.055 -17.490 -21.979 1.00 64.12 111 VAL A CA 1
ATOM 856 C C . VAL A 1 111 ? -7.145 -16.458 -22.658 1.00 64.12 111 VAL A C 1
ATOM 858 O O . VAL A 1 111 ? -6.785 -16.654 -23.815 1.00 64.12 111 VAL A O 1
ATOM 861 N N . ILE A 1 112 ? -6.740 -15.392 -21.953 1.00 60.56 112 ILE A N 1
ATOM 862 C CA . ILE A 1 112 ? -6.030 -14.225 -22.531 1.00 60.56 112 ILE A CA 1
ATOM 863 C C . ILE A 1 112 ? -4.555 -14.132 -22.067 1.00 60.56 112 ILE A C 1
ATOM 865 O O . ILE A 1 112 ? -3.785 -13.310 -22.558 1.00 60.56 112 ILE A O 1
ATOM 869 N N . GLY A 1 113 ? -4.116 -14.979 -21.132 1.00 54.62 113 GLY A N 1
ATOM 870 C CA . GLY A 1 113 ? -2.780 -14.910 -20.533 1.00 54.62 113 GLY A CA 1
ATOM 871 C C . GLY A 1 113 ? -1.643 -15.196 -21.515 1.00 54.62 113 GLY A C 1
ATOM 872 O O . GLY A 1 113 ? -1.629 -16.219 -22.207 1.00 54.62 113 GLY A O 1
ATOM 873 N N . HIS A 1 114 ? -0.644 -14.313 -21.521 1.00 54.81 114 HIS A N 1
ATOM 874 C CA . HIS A 1 114 ? 0.552 -14.454 -22.340 1.00 54.81 114 HIS A CA 1
ATOM 875 C C . HIS A 1 114 ? 1.514 -15.462 -21.692 1.00 54.81 114 HIS A C 1
ATOM 877 O O . HIS A 1 114 ? 1.716 -15.480 -20.473 1.00 54.81 114 HIS A O 1
ATOM 883 N N . ILE A 1 115 ? 2.129 -16.325 -22.505 1.00 55.00 115 ILE A N 1
ATOM 884 C CA . ILE A 1 115 ? 3.174 -17.242 -22.034 1.00 55.00 115 ILE A CA 1
ATOM 885 C C . ILE A 1 115 ? 4.460 -16.428 -21.869 1.00 55.00 115 ILE A C 1
ATOM 887 O O . ILE A 1 115 ? 4.990 -15.918 -22.854 1.00 55.00 115 ILE A O 1
ATOM 891 N N . GLY A 1 116 ? 4.953 -16.307 -20.637 1.00 52.19 116 GLY A N 1
ATOM 892 C CA . GLY A 1 116 ? 6.262 -15.739 -20.315 1.00 52.19 116 GLY A CA 1
ATOM 893 C C . GLY A 1 116 ? 7.049 -16.747 -19.480 1.00 52.19 116 GLY A C 1
ATOM 894 O O . GLY A 1 116 ? 6.581 -17.156 -18.420 1.00 52.19 116 GLY A O 1
ATOM 895 N N . GLY A 1 117 ? 8.204 -17.207 -19.973 1.00 55.44 117 GLY A N 1
ATOM 896 C CA . GLY A 1 117 ? 9.068 -18.161 -19.254 1.00 55.44 117 GLY A CA 1
ATOM 897 C C . GLY A 1 117 ? 8.556 -19.610 -19.175 1.00 55.44 117 GLY A C 1
ATOM 898 O O . GLY A 1 117 ? 8.936 -20.334 -18.263 1.00 55.44 117 GLY A O 1
ATOM 899 N N . GLY A 1 118 ? 7.684 -20.042 -20.097 1.00 56.75 118 GLY A N 1
ATOM 900 C CA . GLY A 1 118 ? 7.207 -21.436 -20.187 1.00 56.75 118 GLY A CA 1
ATOM 901 C C . GLY A 1 118 ? 5.904 -21.751 -19.438 1.00 56.75 118 GLY A C 1
ATOM 902 O O . GLY A 1 118 ? 5.464 -22.896 -19.435 1.00 56.75 118 GLY A O 1
ATOM 903 N N . SER A 1 119 ? 5.245 -20.756 -18.833 1.00 51.16 119 SER A N 1
ATOM 904 C CA . SER A 1 119 ? 3.931 -20.915 -18.190 1.00 51.16 119 SER A CA 1
ATOM 905 C C . SER A 1 119 ? 3.047 -19.685 -18.430 1.00 51.16 119 SER A C 1
ATOM 907 O O . SER A 1 119 ? 3.539 -18.555 -18.450 1.00 51.16 119 SER A O 1
ATOM 909 N N . ARG A 1 120 ? 1.735 -19.884 -18.622 1.00 55.78 120 ARG A N 1
ATOM 910 C CA . ARG A 1 120 ? 0.748 -18.790 -18.697 1.00 55.78 120 ARG A CA 1
ATOM 911 C C . ARG A 1 120 ? 0.501 -18.246 -17.289 1.00 55.78 120 ARG A C 1
ATOM 913 O O . ARG A 1 120 ? -0.340 -18.768 -16.566 1.00 55.78 120 ARG A O 1
ATOM 920 N N . ARG A 1 121 ? 1.274 -17.238 -16.879 1.00 60.16 121 ARG A N 1
ATOM 921 C CA . ARG A 1 121 ? 1.180 -16.618 -15.538 1.00 60.16 121 ARG A CA 1
ATOM 922 C C . ARG A 1 121 ? 0.872 -15.126 -15.557 1.00 60.16 121 ARG A C 1
ATOM 924 O O . ARG A 1 121 ? 0.387 -14.604 -14.558 1.00 60.16 121 ARG A O 1
ATOM 931 N N . TRP A 1 122 ? 1.130 -14.458 -16.675 1.00 59.38 122 TRP A N 1
ATOM 932 C CA . TRP A 1 122 ? 1.056 -13.008 -16.777 1.00 59.38 122 TRP A CA 1
ATOM 933 C C . TRP A 1 122 ? -0.095 -12.607 -17.698 1.00 59.38 122 TRP A C 1
ATOM 935 O O . TRP A 1 122 ? -0.172 -13.064 -18.841 1.00 59.38 122 TRP A O 1
ATOM 945 N N . ILE A 1 123 ? -0.994 -11.751 -17.206 1.00 61.56 123 ILE A N 1
ATOM 946 C CA . ILE A 1 123 ? -1.891 -10.996 -18.082 1.00 61.56 123 ILE A CA 1
ATOM 947 C C . ILE A 1 123 ? -1.171 -9.701 -18.424 1.00 61.56 123 ILE A C 1
ATOM 949 O O . ILE A 1 123 ? -0.949 -8.859 -17.551 1.00 61.56 123 ILE A O 1
ATOM 953 N N . THR A 1 124 ? -0.807 -9.554 -19.691 1.00 60.06 124 THR A N 1
ATOM 954 C CA . THR A 1 124 ? -0.240 -8.317 -20.222 1.00 60.06 124 THR A CA 1
ATOM 955 C C . THR A 1 124 ? -1.377 -7.478 -20.794 1.00 60.06 124 THR A C 1
ATOM 957 O O . THR A 1 124 ? -1.841 -7.723 -21.905 1.00 60.06 124 THR A O 1
ATOM 960 N N . PHE A 1 125 ? -1.844 -6.488 -20.033 1.00 57.62 125 PHE A N 1
ATOM 961 C CA . PHE A 1 125 ? -2.712 -5.425 -20.543 1.00 57.62 125 PHE A CA 1
ATOM 962 C C . PHE A 1 125 ? -1.831 -4.216 -20.887 1.00 57.62 125 PHE A C 1
ATOM 964 O O . PHE A 1 125 ? -1.648 -3.301 -20.083 1.00 57.62 125 PHE A O 1
ATOM 971 N N . GLY A 1 126 ? -1.238 -4.230 -22.085 1.00 65.00 126 GLY A N 1
ATOM 972 C CA . GLY A 1 126 ? -0.357 -3.155 -22.557 1.00 65.00 126 GLY A CA 1
ATOM 973 C C . GLY A 1 126 ? 0.870 -2.957 -21.645 1.00 65.00 126 GLY A C 1
ATOM 974 O O . GLY A 1 126 ? 1.670 -3.882 -21.531 1.00 65.00 126 GLY A O 1
ATOM 975 N N . PRO A 1 127 ? 1.058 -1.785 -20.998 1.00 59.41 127 PRO A N 1
ATOM 976 C CA . PRO A 1 127 ? 2.198 -1.526 -20.110 1.00 59.41 127 PRO A CA 1
ATOM 977 C C . PRO A 1 127 ? 2.079 -2.193 -18.730 1.00 59.41 127 PRO A C 1
ATOM 979 O O . PRO A 1 127 ? 3.041 -2.175 -17.964 1.00 59.41 127 PRO A O 1
ATOM 982 N N . LEU A 1 128 ? 0.915 -2.754 -18.388 1.00 57.31 128 LEU A N 1
ATOM 983 C CA . LEU A 1 128 ? 0.663 -3.380 -17.095 1.00 57.31 128 LEU A CA 1
ATOM 984 C C . LEU A 1 128 ? 0.734 -4.901 -17.227 1.00 57.31 128 LEU A C 1
ATOM 986 O O . LEU A 1 128 ? -0.038 -5.519 -17.960 1.00 57.31 128 LEU A O 1
ATOM 990 N N . ASN A 1 129 ? 1.658 -5.497 -16.478 1.00 65.56 129 ASN A N 1
ATOM 991 C CA . ASN A 1 129 ? 1.783 -6.940 -16.332 1.00 65.56 129 ASN A CA 1
ATOM 992 C C . ASN A 1 129 ? 1.298 -7.322 -14.934 1.00 65.56 129 ASN A C 1
ATOM 994 O O . ASN A 1 129 ? 1.944 -6.989 -13.943 1.00 65.56 129 ASN A O 1
ATOM 998 N N . GLY A 1 130 ? 0.145 -7.984 -14.857 1.00 60.94 130 GLY A N 1
ATOM 999 C CA . GLY A 1 130 ? -0.471 -8.398 -13.597 1.00 60.94 130 GLY A CA 1
ATOM 1000 C C . GLY A 1 130 ? -0.552 -9.915 -13.480 1.00 60.94 130 GLY A C 1
ATOM 1001 O O . GLY A 1 130 ? -0.926 -10.597 -14.438 1.00 60.94 130 GLY A O 1
ATOM 1002 N N . GLN A 1 131 ? -0.227 -10.443 -12.299 1.00 69.56 131 GLN A N 1
ATOM 1003 C CA . GLN A 1 131 ? -0.401 -11.855 -11.971 1.00 69.56 131 GLN A CA 1
ATOM 1004 C C . GLN A 1 131 ? -1.684 -12.028 -11.139 1.00 69.56 131 GLN A C 1
ATOM 1006 O O . GLN A 1 131 ? -1.725 -11.601 -9.986 1.00 69.56 131 GLN A O 1
ATOM 1011 N N . PRO A 1 132 ? -2.739 -12.669 -11.668 1.00 59.09 132 PRO A N 1
ATOM 1012 C CA . PRO A 1 132 ? -4.017 -12.755 -10.962 1.00 59.09 132 PRO A CA 1
ATOM 1013 C C . PRO A 1 132 ? -3.967 -13.618 -9.697 1.00 59.09 132 PRO A C 1
ATOM 1015 O O . PRO A 1 132 ? -4.804 -13.443 -8.821 1.00 59.09 132 PRO A O 1
ATOM 1018 N N . SER A 1 133 ? -2.967 -14.491 -9.539 1.00 60.88 133 SER A N 1
ATOM 1019 C CA . SER A 1 133 ? -2.774 -15.221 -8.280 1.00 60.88 133 SER A CA 1
ATOM 1020 C C . SER A 1 133 ? -2.295 -14.337 -7.123 1.00 60.88 133 SER A C 1
ATOM 1022 O O . SER A 1 133 ? -2.462 -14.739 -5.980 1.00 60.88 133 SER A O 1
ATOM 1024 N N . GLU A 1 134 ? -1.717 -13.159 -7.390 1.00 66.44 134 GLU A N 1
ATOM 1025 C CA . GLU A 1 134 ? -1.401 -12.183 -6.333 1.00 66.44 134 GLU A CA 1
ATOM 1026 C C . GLU A 1 134 ? -2.668 -11.504 -5.800 1.00 66.44 134 GLU A C 1
ATOM 1028 O O . GLU A 1 134 ? -2.725 -11.173 -4.627 1.00 66.44 134 GLU A O 1
ATOM 1033 N N . LEU A 1 135 ? -3.712 -11.364 -6.625 1.00 61.34 135 LEU A N 1
ATOM 1034 C CA . LEU A 1 135 ? -5.021 -10.871 -6.174 1.00 61.34 135 LEU A CA 1
ATOM 1035 C C . LEU A 1 135 ? -5.840 -11.938 -5.438 1.00 61.34 135 LEU A C 1
ATOM 1037 O O . LEU A 1 135 ? -6.810 -11.604 -4.771 1.00 61.34 135 LEU A O 1
ATOM 1041 N N . ALA A 1 136 ? -5.481 -13.212 -5.591 1.00 56.38 136 ALA A N 1
ATOM 1042 C CA . ALA A 1 136 ? -6.158 -14.335 -4.949 1.00 56.38 136 ALA A CA 1
ATOM 1043 C C . ALA A 1 136 ? -5.562 -14.744 -3.599 1.00 56.38 136 ALA A C 1
ATOM 1045 O O . ALA A 1 136 ? -6.155 -15.584 -2.922 1.00 56.38 136 ALA A O 1
ATOM 1046 N 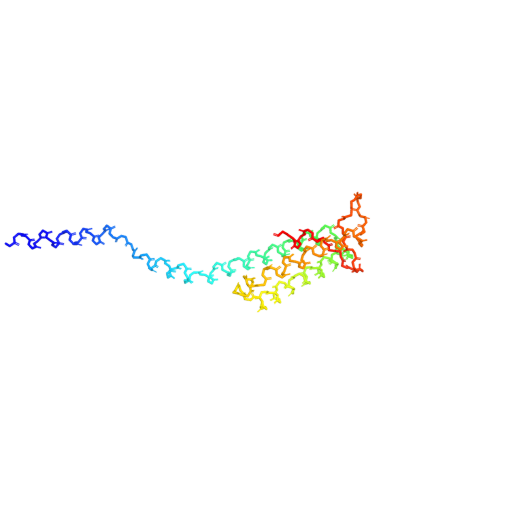N . LYS A 1 137 ? -4.396 -14.200 -3.241 1.00 55.31 137 LYS A N 1
ATOM 1047 C CA . LYS A 1 137 ? -3.746 -14.416 -1.948 1.00 55.31 137 LYS A CA 1
ATOM 1048 C C . LYS A 1 137 ? -4.271 -13.406 -0.932 1.00 55.31 137 LYS A C 1
ATOM 1050 O O . LYS A 1 137 ? -4.498 -13.832 0.219 1.00 55.31 137 LYS A O 1
#

Nearest PDB structures (foldseek):
  6pl6-assembly1_A  TM=9.050E-01  e=3.182E-04  Thermus thermophilus HB8
  6bas-assembly1_A  TM=9.082E-01  e=6.734E-04  Thermus thermophilus HB8
  6bar-assembly1_A  TM=9.069E-01  e=7.717E-04  Thermus thermophilus HB8
  6pl5-assembly1_A  TM=7.576E-01  e=7.717E-04  Thermus thermophilus HB8

Radius of gyration: 27.26 Å; Cα contacts (8 Å, |Δi|>4): 53; chains: 1; bounding box: 43×27×90 Å

Foldseek 3Di:
DVVVVVVVVVVVVVVVVPPDPPVVVVVVVVVCVVVVVVVVVVVVVVVLVVVLVVCCVVVVPDPSSVLVVVVVVVVVVVVVVCVVPDDVVVCVVCVVVLLVVLVVVVVVLVVQFDDDPRDRQWRDPDPDTDGSVVSVD

Solvent-accessible surface area (backbone atoms only — not comparable to full-atom values): 7940 Å² total; per-residue (Å²): 120,66,72,59,58,51,53,52,51,51,52,56,51,48,59,68,69,54,63,84,60,69,67,62,53,54,50,52,57,62,68,43,48,64,59,57,52,52,52,50,52,51,51,50,52,51,51,53,52,54,51,52,50,50,45,41,68,75,47,74,69,40,76,66,41,58,52,51,52,51,53,51,51,51,50,52,51,49,50,54,50,48,62,72,71,55,53,78,77,57,49,74,76,43,45,66,60,53,51,51,52,43,53,52,48,46,56,44,37,76,77,70,29,43,72,60,96,88,43,71,59,34,35,66,64,82,95,44,76,46,48,53,68,70,73,68,108

Organism: NCBI:txid1653850